Protein AF-A0A2Z2KP41-F1 (afdb_monomer)

InterPro domains:
  IPR029058 Alpha/Beta hydrolase fold [G3DSA:3.40.50.1820] (1-82)
  IPR029058 Alpha/Beta hydrolase fold [SSF53474] (5-82)

Secondary structure (DSSP, 8-state):
---PPPP---GGGGGG--S-EEEEEE--TTSSS-----HHHHHHHHHH-TTEEEEEETT-SS-HHHHSHHHHHHHHHHHHHT--

Structure (mmCIF, N/CA/C/O backbone):
data_AF-A0A2Z2KP41-F1
#
_entry.id   AF-A0A2Z2KP41-F1
#
loop_
_atom_site.group_PDB
_atom_site.id
_atom_site.type_symbol
_atom_site.label_atom_id
_atom_site.label_alt_id
_atom_site.label_comp_id
_atom_site.label_asym_id
_atom_site.label_entity_id
_atom_site.label_seq_id
_atom_site.pdbx_PDB_ins_code
_atom_site.Cartn_x
_atom_site.Cartn_y
_atom_site.Cartn_z
_atom_site.occupancy
_atom_site.B_iso_or_equiv
_atom_site.auth_seq_id
_atom_site.auth_comp_id
_atom_site.auth_asym_id
_atom_site.auth_atom_id
_atom_site.pdbx_PDB_model_num
ATOM 1 N N . MET A 1 1 ? -18.707 -6.393 -32.571 1.00 46.81 1 MET A N 1
ATOM 2 C CA . MET A 1 1 ? -18.334 -5.130 -31.905 1.00 46.81 1 MET A CA 1
ATOM 3 C C . MET A 1 1 ? -18.335 -5.439 -30.427 1.00 46.81 1 MET A C 1
ATOM 5 O O . MET A 1 1 ? -19.315 -6.012 -29.966 1.00 46.81 1 MET A O 1
ATOM 9 N N . GLY A 1 2 ? -17.164 -5.313 -29.804 1.00 53.44 2 GLY A N 1
ATOM 10 C CA . GLY A 1 2 ? -16.856 -5.881 -28.495 1.00 53.44 2 GLY A CA 1
ATOM 11 C C . GLY A 1 2 ? -17.691 -5.248 -27.392 1.00 53.44 2 GLY A C 1
ATOM 12 O O . GLY A 1 2 ? -18.092 -4.096 -27.498 1.00 53.44 2 GLY A O 1
ATOM 13 N N . ASN A 1 3 ? -17.976 -6.034 -26.358 1.00 56.69 3 ASN A N 1
ATOM 14 C CA . ASN A 1 3 ? -18.436 -5.500 -25.085 1.00 56.69 3 ASN A CA 1
ATOM 15 C C . ASN A 1 3 ? -17.214 -4.862 -24.415 1.00 56.69 3 ASN A C 1
ATOM 17 O O . ASN A 1 3 ? -16.545 -5.516 -23.617 1.00 56.69 3 ASN A O 1
ATOM 21 N N . ASP A 1 4 ? -16.862 -3.645 -24.819 1.00 62.22 4 ASP A N 1
ATOM 22 C CA . ASP A 1 4 ? -15.931 -2.825 -24.056 1.00 62.22 4 ASP A CA 1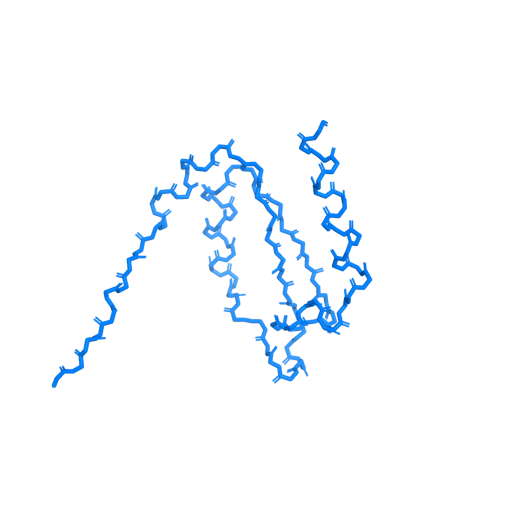
ATOM 23 C C . ASP A 1 4 ? -16.588 -2.562 -22.696 1.00 62.22 4 ASP A C 1
ATOM 25 O O . ASP A 1 4 ? -17.731 -2.110 -22.621 1.00 62.22 4 ASP A O 1
ATOM 29 N N . ALA A 1 5 ? -15.921 -2.976 -21.620 1.00 70.50 5 ALA A N 1
ATOM 30 C CA . ALA A 1 5 ? -16.387 -2.690 -20.274 1.00 70.50 5 ALA A CA 1
ATOM 31 C C . ALA A 1 5 ? -16.303 -1.175 -20.056 1.00 70.50 5 ALA A C 1
ATOM 33 O O . ALA A 1 5 ? -15.240 -0.593 -20.266 1.00 70.50 5 ALA A O 1
ATOM 34 N N . ASP A 1 6 ? -17.406 -0.547 -19.647 1.00 77.50 6 ASP A N 1
ATOM 35 C CA . ASP A 1 6 ? -17.394 0.857 -19.246 1.00 77.50 6 ASP A CA 1
ATOM 36 C C . ASP A 1 6 ? -16.421 1.046 -18.073 1.00 77.50 6 ASP A C 1
ATOM 38 O O . ASP A 1 6 ? -16.569 0.434 -17.009 1.00 77.50 6 ASP A O 1
ATOM 42 N N . GLU A 1 7 ? -15.415 1.895 -18.275 1.00 75.50 7 GLU A N 1
ATOM 43 C CA . GLU A 1 7 ? -14.545 2.357 -17.202 1.00 75.50 7 GLU A CA 1
ATOM 44 C C . GLU A 1 7 ? -15.347 3.308 -16.309 1.00 75.50 7 GLU A C 1
ATOM 46 O O . GLU A 1 7 ? -15.884 4.318 -16.767 1.00 75.50 7 GLU A O 1
ATOM 51 N N . VAL A 1 8 ? -15.456 2.971 -15.025 1.00 79.81 8 VAL A N 1
ATOM 52 C CA . VAL A 1 8 ? -16.131 3.810 -14.033 1.00 79.81 8 VAL A CA 1
ATOM 53 C C . VAL A 1 8 ? -15.077 4.411 -13.117 1.00 79.81 8 VAL A C 1
ATOM 55 O O . VAL A 1 8 ? -14.393 3.687 -12.393 1.00 79.81 8 VAL A O 1
ATOM 58 N N . ASP A 1 9 ? -14.971 5.739 -13.125 1.00 80.81 9 ASP A N 1
ATOM 59 C CA . ASP A 1 9 ? -14.135 6.468 -12.178 1.00 80.81 9 ASP A CA 1
ATOM 60 C C . ASP A 1 9 ? -14.832 6.576 -10.813 1.00 80.81 9 ASP A C 1
ATOM 62 O O . ASP A 1 9 ? -15.976 7.022 -10.695 1.00 80.81 9 ASP A O 1
ATOM 66 N N . PHE A 1 10 ? -14.123 6.163 -9.763 1.00 83.12 10 PHE A N 1
ATOM 67 C CA . PHE A 1 10 ? -14.587 6.253 -8.376 1.00 83.12 10 PHE A CA 1
ATOM 68 C C . PHE A 1 10 ? -13.825 7.310 -7.569 1.00 83.12 10 PHE A C 1
ATOM 70 O O . PHE A 1 10 ? -13.998 7.383 -6.349 1.00 83.12 10 PHE A O 1
ATOM 77 N N . SER A 1 11 ? -13.000 8.138 -8.215 1.00 82.25 11 SER A N 1
ATOM 78 C CA . SER A 1 11 ? -12.089 9.067 -7.541 1.00 82.25 11 SER A CA 1
ATOM 79 C C . SER A 1 11 ? -12.835 10.040 -6.624 1.00 82.25 11 SER A C 1
ATOM 81 O O . SER A 1 11 ? -12.453 10.224 -5.468 1.00 82.25 11 SER A O 1
ATOM 83 N N . GLU A 1 12 ? -13.979 10.573 -7.067 1.00 84.62 12 GLU A N 1
ATOM 84 C CA . GLU A 1 12 ? -14.818 11.479 -6.261 1.00 84.62 12 GLU A CA 1
ATOM 85 C C . GLU A 1 12 ? -15.416 10.816 -5.006 1.00 84.62 12 GLU A C 1
ATOM 87 O O . GLU A 1 12 ? -15.787 11.482 -4.034 1.00 84.62 12 GLU A O 1
ATOM 92 N N . GLN A 1 13 ? -15.526 9.489 -5.007 1.00 87.44 13 GLN A N 1
ATOM 93 C CA . GLN A 1 13 ? -16.151 8.716 -3.935 1.00 87.44 13 GLN A CA 1
ATOM 94 C C . GLN A 1 13 ? -15.135 8.253 -2.889 1.00 87.44 13 GLN A C 1
ATOM 96 O O . GLN A 1 13 ? -15.541 7.853 -1.798 1.00 87.44 13 GLN A O 1
ATOM 101 N N . LEU A 1 14 ? -13.832 8.365 -3.172 1.00 86.62 14 LEU A N 1
ATOM 102 C CA . LEU A 1 14 ? -12.764 7.970 -2.253 1.00 86.62 14 LEU A CA 1
ATOM 103 C C . LEU A 1 14 ? -12.833 8.720 -0.915 1.00 86.62 14 LEU A C 1
ATOM 105 O O . LEU A 1 14 ? -12.613 8.120 0.133 1.00 86.62 14 LEU A O 1
ATOM 109 N N . SER A 1 15 ? -13.253 9.988 -0.937 1.00 87.38 15 SER A N 1
ATOM 110 C CA . SER A 1 15 ? -13.501 10.806 0.265 1.00 87.38 15 SER A CA 1
ATOM 111 C C . SER A 1 15 ? -14.550 10.234 1.214 1.00 87.38 15 SER A C 1
ATOM 113 O O . SER A 1 15 ? -14.530 10.523 2.408 1.00 87.38 15 SER A O 1
ATOM 115 N N . LYS A 1 16 ? -15.440 9.378 0.707 1.00 87.88 16 LYS A N 1
ATOM 116 C CA . LYS A 1 16 ? -16.501 8.731 1.485 1.00 87.88 16 LYS A CA 1
ATOM 117 C C . LYS A 1 16 ? -16.026 7.436 2.153 1.00 87.88 16 LYS A C 1
ATOM 119 O O . LYS A 1 16 ? -16.778 6.852 2.934 1.00 87.88 16 LYS A O 1
AT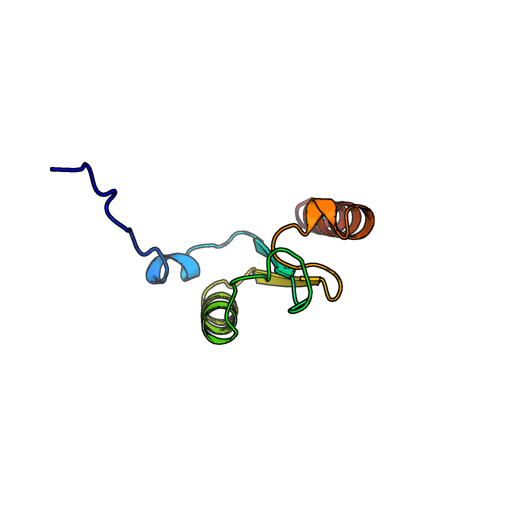OM 124 N N . LEU A 1 17 ? -14.800 6.973 1.881 1.00 86.94 17 LEU A N 1
ATOM 125 C CA . LEU A 1 17 ? -14.202 5.816 2.554 1.00 86.94 17 LEU A CA 1
ATOM 126 C C . LEU A 1 17 ? -13.801 6.195 3.983 1.00 86.94 17 LEU A C 1
ATOM 128 O O . LEU A 1 17 ? -12.671 6.585 4.259 1.00 86.94 17 LEU A O 1
ATOM 132 N N . HIS A 1 18 ? -14.737 6.035 4.916 1.00 85.25 18 HIS A N 1
ATOM 133 C CA . HIS A 1 18 ? -14.497 6.203 6.355 1.00 85.25 18 HIS A CA 1
ATOM 134 C C . HIS A 1 18 ? -13.981 4.913 7.017 1.00 85.25 18 HIS A C 1
ATOM 136 O O . HIS A 1 18 ? -14.195 4.681 8.206 1.00 85.25 18 HIS A O 1
ATOM 142 N N . ILE A 1 19 ? -13.331 4.053 6.234 1.00 87.56 19 ILE A N 1
ATOM 143 C CA . ILE A 1 19 ? -12.704 2.817 6.697 1.00 87.56 19 ILE A CA 1
ATOM 144 C C . ILE A 1 19 ? -11.181 2.964 6.630 1.00 87.56 19 ILE A C 1
ATOM 146 O O . ILE A 1 19 ? -10.678 3.709 5.786 1.00 87.56 19 ILE A O 1
ATOM 150 N N . PRO A 1 20 ? -10.423 2.260 7.482 1.00 89.81 20 PRO A N 1
ATOM 151 C CA . PRO A 1 20 ? -8.977 2.191 7.328 1.00 89.81 20 PRO A CA 1
ATOM 152 C C . PRO A 1 20 ? -8.623 1.510 6.003 1.00 89.81 20 PRO A C 1
ATOM 154 O O . PRO A 1 20 ? -9.176 0.461 5.673 1.00 89.81 20 PRO A O 1
ATOM 157 N N . VAL A 1 21 ? -7.692 2.095 5.252 1.00 92.00 21 VAL A N 1
ATOM 158 C CA . VAL A 1 21 ? -7.243 1.575 3.953 1.00 92.00 21 VAL A CA 1
ATOM 159 C C . VAL A 1 21 ? -5.732 1.402 3.995 1.00 92.00 21 VAL A C 1
ATOM 161 O O . VAL A 1 21 ? -5.011 2.330 4.349 1.00 92.00 21 VAL A O 1
ATOM 164 N N . ALA A 1 22 ? -5.241 0.226 3.615 1.00 92.62 22 ALA A N 1
ATOM 165 C CA . ALA A 1 22 ? -3.820 -0.015 3.391 1.00 92.62 22 ALA A CA 1
ATOM 166 C C . ALA A 1 22 ? -3.555 -0.140 1.888 1.00 92.62 22 ALA A C 1
ATOM 168 O O . ALA A 1 22 ? -4.130 -0.999 1.223 1.00 92.62 22 ALA A O 1
ATOM 169 N N . LEU A 1 23 ? -2.677 0.712 1.364 1.00 91.62 23 LEU A N 1
ATOM 170 C CA . LEU A 1 23 ? -2.195 0.658 -0.012 1.00 91.62 23 LEU A CA 1
ATOM 171 C C . LEU A 1 23 ? -0.760 0.140 -0.020 1.00 91.62 23 LEU A C 1
ATOM 173 O O . LEU A 1 23 ? 0.142 0.791 0.508 1.00 91.62 23 LEU A O 1
ATOM 177 N N . PHE A 1 24 ? -0.555 -1.009 -0.653 1.00 91.62 24 PHE A N 1
ATOM 178 C CA . PHE A 1 24 ? 0.763 -1.604 -0.841 1.00 91.62 24 PHE A CA 1
ATOM 179 C C . PHE A 1 24 ? 1.330 -1.158 -2.191 1.00 91.62 24 PHE A C 1
ATOM 181 O O . PHE A 1 24 ? 0.745 -1.444 -3.233 1.00 91.62 24 PHE A O 1
ATOM 188 N N . ALA A 1 25 ? 2.450 -0.437 -2.172 1.00 90.19 25 ALA A N 1
ATOM 189 C CA . ALA A 1 25 ? 3.062 0.140 -3.364 1.00 90.19 25 ALA A CA 1
ATOM 190 C C . ALA A 1 25 ? 4.488 -0.388 -3.559 1.00 90.19 25 ALA A C 1
ATOM 192 O O . ALA A 1 25 ? 5.382 -0.095 -2.765 1.00 90.19 25 ALA A O 1
ATOM 193 N N . GLY A 1 26 ? 4.712 -1.136 -4.639 1.00 90.00 26 GLY A N 1
ATOM 194 C CA . GLY A 1 26 ? 6.053 -1.504 -5.081 1.00 90.00 26 GLY A CA 1
ATOM 195 C C . GLY A 1 26 ? 6.803 -0.291 -5.624 1.00 90.00 26 GLY A C 1
ATOM 196 O O . GLY A 1 26 ? 6.228 0.522 -6.348 1.00 90.00 26 GLY A O 1
ATOM 197 N N . ARG A 1 27 ? 8.078 -0.146 -5.269 1.00 87.06 27 ARG A N 1
ATOM 198 C CA . ARG A 1 27 ? 8.966 0.941 -5.720 1.00 87.06 27 ARG A CA 1
ATOM 199 C C . ARG A 1 27 ? 10.181 0.436 -6.490 1.00 87.06 27 ARG A C 1
ATOM 201 O O . ARG A 1 27 ? 11.011 1.235 -6.917 1.00 87.06 27 ARG A O 1
ATOM 208 N N . ASN A 1 28 ? 10.271 -0.871 -6.722 1.00 84.94 28 ASN A N 1
ATOM 209 C CA . ASN A 1 28 ? 11.349 -1.445 -7.504 1.00 84.94 28 ASN A CA 1
ATOM 210 C C . ASN A 1 28 ? 11.067 -1.308 -9.008 1.00 84.94 28 ASN A C 1
ATOM 212 O O . ASN A 1 28 ? 10.400 -2.147 -9.614 1.00 84.94 28 ASN A O 1
ATOM 216 N N . ALA A 1 29 ? 11.616 -0.262 -9.626 1.00 77.56 29 ALA A N 1
ATOM 217 C CA . ALA A 1 29 ? 11.549 -0.060 -11.076 1.00 77.56 29 ALA A CA 1
ATOM 218 C C . ALA A 1 29 ? 12.320 -1.128 -11.880 1.00 77.56 29 ALA A C 1
ATOM 220 O O . ALA A 1 29 ? 12.100 -1.263 -13.080 1.00 77.56 29 ALA A O 1
ATOM 221 N N . ALA A 1 30 ? 13.213 -1.887 -11.232 1.00 80.12 30 ALA A N 1
ATOM 222 C CA . ALA A 1 30 ? 13.962 -2.985 -11.843 1.0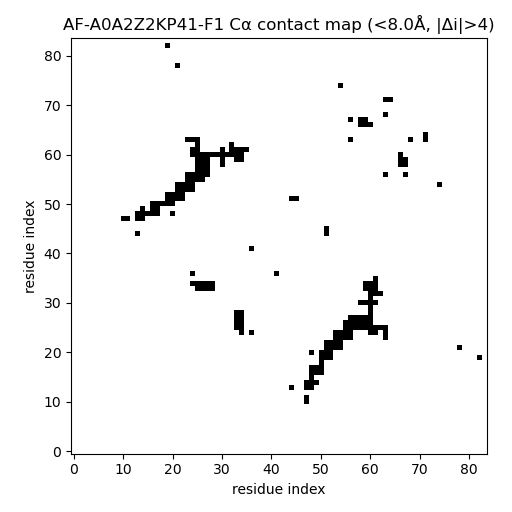0 80.12 30 ALA A CA 1
ATOM 223 C C . ALA A 1 30 ? 13.274 -4.356 -11.680 1.00 80.12 30 ALA A C 1
ATOM 225 O O . ALA A 1 30 ? 13.815 -5.368 -12.132 1.00 80.12 30 ALA A O 1
ATOM 226 N N . ALA A 1 31 ? 12.104 -4.411 -11.034 1.00 78.75 31 ALA A N 1
ATOM 227 C CA . ALA A 1 31 ? 11.313 -5.630 -10.925 1.00 78.75 31 ALA A CA 1
ATOM 228 C C . ALA A 1 31 ? 10.845 -6.118 -12.303 1.00 78.75 31 ALA A C 1
ATOM 230 O O . ALA A 1 31 ? 10.689 -5.338 -13.244 1.00 78.75 31 ALA A O 1
ATOM 231 N N . LYS A 1 32 ? 10.562 -7.424 -12.417 1.00 74.50 32 LYS A N 1
ATOM 232 C CA . LYS A 1 32 ? 10.066 -8.024 -13.673 1.00 74.50 32 LYS A CA 1
ATOM 233 C C . LYS A 1 32 ? 8.788 -7.357 -14.176 1.00 74.50 32 LYS A C 1
ATOM 235 O O . LYS A 1 32 ? 8.571 -7.286 -15.381 1.00 74.50 32 LYS A O 1
ATOM 240 N N . ILE A 1 33 ? 7.949 -6.917 -13.246 1.00 78.62 33 ILE A N 1
ATOM 241 C CA . ILE A 1 33 ? 6.743 -6.151 -13.520 1.00 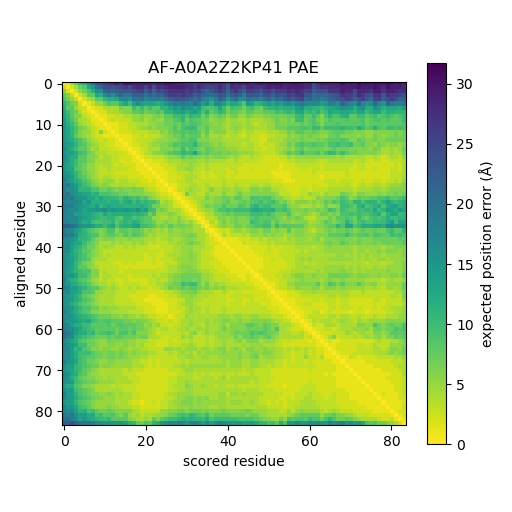78.62 33 ILE A CA 1
ATOM 242 C C . ILE A 1 33 ? 6.815 -4.941 -12.590 1.00 78.62 33 ILE A C 1
ATOM 244 O O . ILE A 1 33 ? 6.658 -5.127 -11.383 1.00 78.62 33 ILE A O 1
ATOM 248 N N . PRO A 1 34 ? 7.114 -3.733 -13.090 1.00 77.25 34 PRO A N 1
ATOM 249 C CA . PRO A 1 34 ? 7.154 -2.545 -12.251 1.00 77.25 34 PRO A CA 1
ATOM 250 C C . PRO A 1 34 ? 5.756 -2.234 -11.709 1.00 77.25 34 PRO A C 1
ATOM 252 O O . PRO A 1 34 ? 4.740 -2.605 -12.294 1.00 77.25 34 PRO A O 1
ATOM 255 N N . SER A 1 35 ? 5.704 -1.561 -10.565 1.00 79.81 35 SER A N 1
ATOM 256 C CA . SER A 1 35 ? 4.438 -1.070 -10.028 1.00 79.81 35 SER A CA 1
ATOM 257 C C . SER A 1 35 ? 3.964 0.124 -10.858 1.00 79.81 35 SER A C 1
ATOM 259 O O . SER A 1 35 ? 4.718 1.075 -11.044 1.00 79.81 35 SER A O 1
ATOM 261 N N . ASP A 1 36 ? 2.720 0.083 -11.330 1.00 78.19 36 ASP A N 1
ATOM 262 C CA . ASP A 1 36 ? 2.141 1.113 -12.208 1.00 78.19 36 ASP A CA 1
ATOM 263 C C . ASP A 1 36 ? 1.613 2.342 -11.438 1.00 78.19 36 ASP A C 1
ATOM 265 O O . ASP A 1 36 ? 1.086 3.295 -12.008 1.00 78.19 36 ASP A O 1
ATOM 269 N N . ILE A 1 37 ? 1.748 2.351 -10.105 1.00 80.81 37 ILE A N 1
ATOM 270 C CA . ILE A 1 37 ? 1.228 3.447 -9.289 1.00 80.81 37 ILE A CA 1
ATOM 271 C C . ILE A 1 37 ? 2.115 4.695 -9.382 1.00 80.81 37 ILE A C 1
ATOM 273 O O . ILE A 1 37 ? 3.148 4.831 -8.718 1.00 80.81 37 ILE A O 1
ATOM 277 N N . SER A 1 38 ? 1.665 5.634 -10.207 1.00 81.62 38 SER A N 1
ATOM 278 C CA . SER A 1 38 ? 2.305 6.935 -10.390 1.00 81.62 38 SER A CA 1
ATOM 279 C C . SER A 1 38 ? 2.248 7.785 -9.115 1.00 81.62 38 SER A C 1
ATOM 281 O O . SER A 1 38 ? 1.349 7.644 -8.280 1.00 81.62 38 SER A O 1
ATOM 283 N N . GLU A 1 39 ? 3.201 8.708 -8.960 1.00 82.25 39 GLU A N 1
ATOM 284 C CA . GLU A 1 39 ? 3.213 9.640 -7.822 1.00 82.25 39 GLU A CA 1
ATOM 285 C C . GLU A 1 39 ? 1.966 10.535 -7.790 1.00 82.25 39 GLU A C 1
ATOM 287 O O . GLU A 1 39 ? 1.447 10.822 -6.712 1.00 82.25 39 GLU A O 1
ATOM 292 N N . GLU A 1 40 ? 1.443 10.912 -8.959 1.00 84.62 40 GLU A N 1
ATOM 293 C CA . GLU A 1 40 ? 0.205 11.688 -9.085 1.00 84.62 40 GLU A CA 1
ATOM 294 C C . GLU A 1 40 ? -1.006 10.920 -8.539 1.00 84.62 40 GLU A C 1
ATOM 296 O O . GLU A 1 40 ? -1.745 11.440 -7.703 1.00 84.62 40 GLU A O 1
ATOM 301 N N . THR A 1 41 ? -1.157 9.647 -8.915 1.00 85.25 41 THR A N 1
ATOM 302 C CA . THR A 1 41 ? -2.212 8.761 -8.396 1.00 85.25 41 THR A CA 1
ATOM 303 C C . THR A 1 41 ? -2.085 8.569 -6.887 1.00 85.25 41 THR A C 1
ATOM 305 O O . THR A 1 41 ? -3.066 8.655 -6.148 1.00 85.25 41 THR A O 1
ATOM 308 N N . LEU A 1 42 ? -0.859 8.365 -6.398 1.00 86.62 42 LEU A N 1
ATOM 309 C CA . LEU A 1 42 ? -0.594 8.221 -4.970 1.00 86.62 42 LEU A CA 1
ATOM 310 C C . LEU A 1 42 ? -0.982 9.484 -4.191 1.00 86.62 42 LEU A C 1
ATOM 312 O O . LEU A 1 42 ? -1.508 9.392 -3.080 1.00 86.62 42 LEU A O 1
ATOM 316 N N . LYS A 1 43 ? -0.715 10.662 -4.762 1.00 88.56 43 LYS A N 1
ATOM 317 C CA . LYS A 1 43 ? -1.092 11.946 -4.174 1.00 88.56 43 LYS A CA 1
ATOM 318 C C . LYS A 1 43 ? -2.612 12.078 -4.086 1.00 88.56 43 LYS A C 1
ATOM 320 O O . LYS A 1 43 ? -3.110 12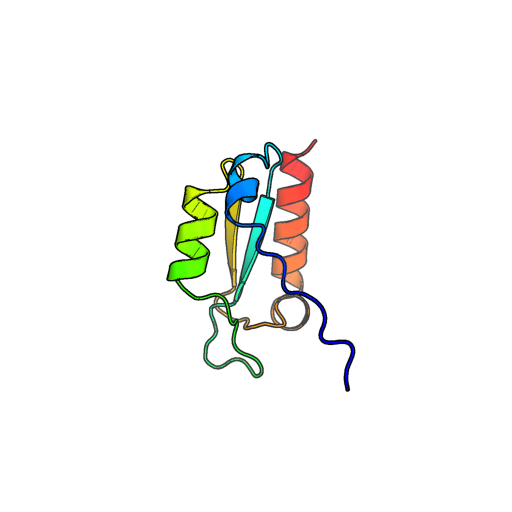.376 -3.004 1.00 88.56 43 LYS A O 1
ATOM 325 N N . ILE A 1 44 ? -3.336 11.747 -5.158 1.00 87.19 44 ILE A N 1
ATOM 326 C CA . ILE A 1 44 ? -4.807 11.752 -5.171 1.00 87.19 44 ILE A CA 1
ATOM 327 C C . ILE A 1 44 ? -5.359 10.860 -4.055 1.00 87.19 44 ILE A C 1
ATOM 329 O O . ILE A 1 44 ? -6.234 11.291 -3.306 1.00 87.19 44 ILE A O 1
ATOM 333 N N . TYR A 1 45 ? -4.822 9.651 -3.882 1.00 89.44 45 TYR A N 1
ATOM 334 C CA . TYR A 1 45 ? -5.264 8.743 -2.820 1.00 89.44 45 TYR A CA 1
ATOM 335 C C . TYR A 1 45 ? -4.966 9.285 -1.423 1.00 89.44 45 TYR A C 1
ATOM 337 O O . TYR A 1 45 ? -5.831 9.211 -0.553 1.00 89.44 45 TYR A O 1
ATOM 345 N N . LYS A 1 46 ? -3.782 9.866 -1.203 1.00 87.94 46 LYS A N 1
ATOM 346 C CA . LYS A 1 46 ? -3.418 10.484 0.084 1.00 87.94 46 LYS A CA 1
ATOM 347 C C . LYS A 1 46 ? -4.306 11.673 0.442 1.00 87.94 46 LYS A C 1
ATOM 349 O O . LYS A 1 46 ? -4.613 11.850 1.614 1.00 87.94 46 LYS A O 1
ATOM 354 N N . GLU A 1 47 ? -4.700 12.478 -0.541 1.00 89.50 47 GLU A N 1
ATOM 355 C CA . GLU A 1 47 ? -5.576 13.635 -0.321 1.00 89.50 47 GLU A CA 1
ATOM 356 C C . GLU A 1 47 ? -7.049 13.228 -0.188 1.00 89.50 47 GLU A C 1
ATOM 358 O O . GLU A 1 47 ? -7.797 13.861 0.555 1.00 89.50 47 GLU A O 1
ATOM 363 N N . SER A 1 48 ? -7.461 12.160 -0.874 1.00 89.69 48 SER A N 1
ATOM 364 C CA . SER A 1 48 ? -8.868 11.761 -0.953 1.00 89.69 48 SER A CA 1
ATOM 365 C C . SER A 1 48 ? -9.275 10.721 0.084 1.00 89.69 48 SER A C 1
ATOM 367 O O . SER A 1 48 ? -10.445 10.674 0.424 1.00 89.69 48 SER A O 1
ATOM 369 N N . ILE A 1 49 ? -8.375 9.874 0.591 1.00 91.19 49 ILE A N 1
ATOM 370 C CA . ILE A 1 49 ? -8.733 8.774 1.499 1.00 91.19 49 ILE A CA 1
ATOM 371 C C . ILE A 1 49 ? -8.263 9.117 2.925 1.00 91.19 49 ILE A C 1
ATOM 373 O O . ILE A 1 49 ? -7.075 8.989 3.228 1.00 91.19 49 ILE A O 1
ATOM 377 N N . PRO A 1 50 ? -9.169 9.505 3.842 1.00 85.75 50 PRO A N 1
ATOM 378 C CA . PRO A 1 50 ? -8.791 9.984 5.176 1.00 85.75 50 PRO A CA 1
ATOM 379 C C . PRO A 1 50 ? -8.124 8.912 6.054 1.00 85.75 50 PRO A C 1
ATOM 381 O O . PRO A 1 50 ? -7.325 9.236 6.928 1.00 85.75 50 PRO A O 1
ATOM 384 N N . GLY A 1 51 ? -8.444 7.634 5.832 1.00 85.88 51 GLY A N 1
ATOM 385 C CA . GLY A 1 51 ? -7.895 6.493 6.570 1.00 85.88 51 GLY A CA 1
ATOM 386 C C . GLY A 1 51 ? -6.722 5.794 5.882 1.00 85.88 51 GLY A C 1
ATOM 387 O O . GLY A 1 51 ? -6.455 4.633 6.202 1.00 85.88 51 GLY A O 1
ATOM 388 N N . LEU A 1 52 ? -6.074 6.434 4.903 1.00 92.00 52 LEU A N 1
ATOM 389 C CA . LEU A 1 52 ? -5.054 5.784 4.085 1.00 92.00 52 LEU A CA 1
ATOM 390 C C . LEU A 1 52 ? -3.721 5.633 4.815 1.00 92.00 52 LEU A C 1
ATOM 392 O O . LEU A 1 52 ? -3.108 6.600 5.261 1.00 92.00 52 LEU A O 1
ATOM 396 N N . ASN A 1 53 ? -3.214 4.408 4.806 1.00 91.31 53 ASN A N 1
ATOM 397 C CA . ASN A 1 53 ? -1.836 4.080 5.104 1.00 91.31 53 ASN A CA 1
ATOM 398 C C . ASN A 1 53 ? -1.166 3.570 3.826 1.00 91.31 53 ASN A C 1
ATOM 400 O O . ASN A 1 53 ? -1.644 2.612 3.220 1.00 91.31 53 ASN A O 1
ATOM 404 N N . VAL A 1 54 ? -0.062 4.192 3.420 1.00 90.81 54 VAL A N 1
ATOM 405 C CA . VAL A 1 54 ? 0.732 3.746 2.268 1.00 90.81 54 VAL A CA 1
ATOM 406 C C . VAL A 1 54 ? 1.943 2.980 2.778 1.00 90.81 54 VAL A C 1
ATOM 408 O O . VAL A 1 54 ? 2.727 3.515 3.558 1.00 90.81 54 VAL A O 1
ATOM 411 N N . ILE A 1 55 ? 2.097 1.742 2.322 1.00 91.19 55 ILE A N 1
ATOM 412 C CA . ILE A 1 55 ? 3.204 0.863 2.675 1.00 91.19 55 ILE A CA 1
ATOM 413 C C . ILE A 1 55 ? 4.042 0.637 1.423 1.00 91.19 55 ILE A C 1
ATOM 415 O O . ILE A 1 55 ? 3.566 0.081 0.432 1.00 91.19 55 ILE A O 1
ATOM 419 N N . GLU A 1 56 ? 5.302 1.054 1.475 1.00 90.94 56 GLU A N 1
ATOM 420 C CA . GLU A 1 56 ? 6.200 0.983 0.327 1.00 90.94 56 GLU A CA 1
ATOM 421 C C . GLU A 1 56 ? 7.108 -0.252 0.379 1.00 90.94 56 GLU A C 1
ATOM 423 O O . GLU A 1 56 ? 7.746 -0.569 1.391 1.00 90.94 56 GLU A O 1
ATOM 428 N N . PHE A 1 57 ? 7.189 -0.940 -0.754 1.00 90.12 57 PHE A N 1
ATOM 429 C CA . PHE A 1 57 ? 7.989 -2.138 -0.976 1.00 90.12 57 PHE A CA 1
ATOM 430 C C . PHE A 1 57 ? 9.134 -1.796 -1.919 1.00 90.12 57 PHE A C 1
ATOM 432 O O . PHE A 1 57 ? 8.969 -1.742 -3.133 1.00 90.12 57 PHE A O 1
ATOM 439 N N . GLN A 1 58 ? 10.297 -1.500 -1.341 1.00 88.19 58 GLN A N 1
ATOM 440 C CA . GLN A 1 58 ? 11.458 -1.006 -2.086 1.00 88.19 58 GLN A CA 1
ATOM 441 C C . GLN A 1 58 ? 12.085 -2.075 -2.988 1.00 88.19 58 GLN A C 1
ATOM 443 O O . GLN A 1 58 ? 12.741 -1.727 -3.964 1.00 88.19 58 GLN A O 1
ATOM 448 N N . ASN A 1 59 ? 11.864 -3.362 -2.693 1.00 84.19 59 ASN A N 1
ATOM 449 C CA . ASN A 1 59 ? 12.432 -4.469 -3.461 1.00 84.19 59 ASN A CA 1
ATOM 450 C C . ASN A 1 59 ? 11.402 -5.148 -4.374 1.00 84.19 59 ASN A C 1
ATOM 452 O O . ASN A 1 59 ? 11.780 -6.018 -5.155 1.00 84.19 59 ASN A O 1
ATOM 456 N N . SER A 1 60 ? 10.138 -4.716 -4.331 1.00 8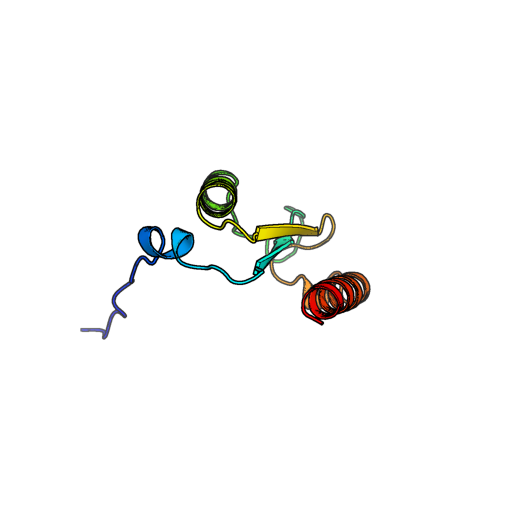5.81 60 SER A N 1
ATOM 457 C CA . SER A 1 60 ? 9.049 -5.291 -5.123 1.00 85.81 60 SER A CA 1
ATOM 458 C C . SER A 1 60 ? 8.508 -4.319 -6.164 1.00 85.81 60 SER A C 1
ATOM 460 O O . SER A 1 60 ? 8.488 -3.101 -5.959 1.00 85.81 60 SER A O 1
ATOM 462 N N . GLY A 1 61 ? 8.048 -4.869 -7.279 1.00 85.62 61 GLY A N 1
ATOM 463 C CA . GLY A 1 61 ? 7.244 -4.179 -8.274 1.00 85.62 61 GLY A CA 1
ATOM 464 C C . GLY A 1 61 ? 5.761 -4.469 -8.055 1.00 85.62 61 GLY A C 1
ATOM 465 O O . GLY A 1 61 ? 5.227 -4.260 -6.970 1.00 85.62 61 GLY A O 1
ATOM 466 N N . HIS A 1 62 ? 5.080 -4.940 -9.093 1.00 85.81 62 HIS A N 1
ATOM 467 C CA . HIS A 1 62 ? 3.659 -5.278 -9.049 1.00 85.81 62 HIS A CA 1
ATOM 468 C C . HIS A 1 62 ? 3.375 -6.542 -8.221 1.00 85.81 62 HIS A C 1
ATOM 470 O O . HIS A 1 62 ? 2.334 -6.639 -7.574 1.00 85.81 62 HIS A O 1
ATOM 476 N N . MET A 1 63 ? 4.299 -7.509 -8.201 1.00 87.06 63 MET A N 1
ATOM 477 C CA . MET A 1 63 ? 4.099 -8.803 -7.538 1.00 87.06 63 MET A CA 1
ATOM 478 C C . MET A 1 63 ? 4.623 -8.804 -6.099 1.00 87.06 63 MET A C 1
ATOM 480 O O . MET A 1 63 ? 5.330 -9.716 -5.681 1.00 87.06 63 MET A O 1
ATOM 484 N N . ILE A 1 64 ? 4.218 -7.799 -5.317 1.00 89.56 64 ILE A N 1
ATOM 485 C CA . ILE A 1 64 ? 4.615 -7.627 -3.910 1.00 89.56 64 ILE A CA 1
ATOM 486 C C . ILE A 1 64 ? 4.491 -8.918 -3.075 1.00 89.56 64 ILE A C 1
ATOM 488 O O . ILE A 1 64 ? 5.440 -9.233 -2.354 1.00 89.56 64 ILE A O 1
ATOM 492 N N . PRO A 1 65 ? 3.390 -9.700 -3.153 1.00 88.62 65 PRO A N 1
ATOM 493 C CA . PRO A 1 65 ? 3.263 -10.918 -2.350 1.00 88.62 65 PRO A CA 1
ATOM 494 C C . PRO A 1 65 ? 4.270 -12.017 -2.719 1.00 88.62 65 PRO A C 1
ATOM 496 O O . PRO A 1 65 ? 4.581 -12.845 -1.869 1.00 88.62 65 PRO A O 1
ATOM 499 N N . ASP A 1 66 ? 4.761 -12.029 -3.961 1.00 87.38 66 ASP A N 1
ATOM 500 C CA . ASP A 1 66 ? 5.712 -13.019 -4.485 1.00 87.38 66 ASP A CA 1
ATOM 501 C C . ASP A 1 66 ? 7.168 -12.582 -4.225 1.00 87.38 66 ASP A C 1
ATOM 503 O O . ASP A 1 66 ? 8.036 -13.400 -3.930 1.00 87.38 66 ASP A O 1
ATOM 507 N N . GLU A 1 67 ? 7.430 -11.273 -4.288 1.00 85.69 67 GLU A N 1
ATOM 508 C CA 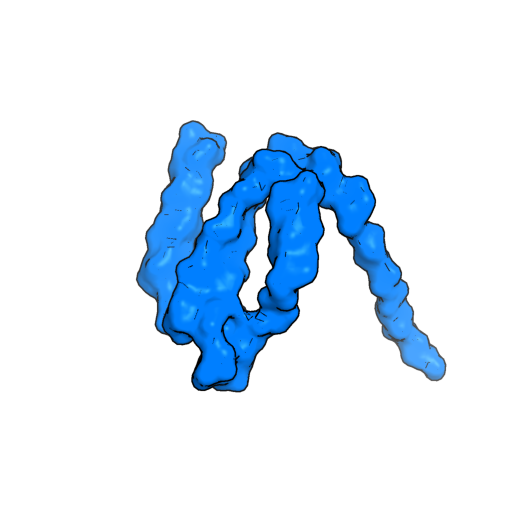. GLU A 1 67 ? 8.769 -10.681 -4.176 1.00 85.69 67 GLU A CA 1
ATOM 509 C C . GLU A 1 67 ? 9.190 -10.400 -2.720 1.00 85.69 67 GLU A C 1
ATOM 511 O O . GLU A 1 67 ? 10.336 -10.647 -2.346 1.00 85.69 67 GLU A O 1
ATOM 516 N N . GLU A 1 68 ? 8.274 -9.925 -1.869 1.00 87.81 68 GLU A N 1
ATOM 517 C CA . GLU A 1 68 ? 8.521 -9.595 -0.455 1.00 87.81 68 GLU A CA 1
ATOM 518 C C . GLU A 1 68 ? 7.453 -10.230 0.457 1.00 87.81 68 GLU A C 1
ATOM 520 O O . GLU A 1 68 ? 6.862 -9.577 1.323 1.00 87.81 68 GLU A O 1
ATOM 525 N N . GLN A 1 69 ? 7.225 -11.537 0.287 1.00 92.25 69 GLN A N 1
ATOM 526 C CA . GLN A 1 69 ? 6.170 -12.292 0.975 1.00 92.25 69 GLN A CA 1
ATOM 527 C C . GLN A 1 69 ? 6.147 -12.082 2.498 1.00 92.25 69 GLN A C 1
ATOM 529 O O . GLN A 1 69 ? 5.088 -11.838 3.075 1.00 92.25 69 GLN A O 1
ATOM 534 N N . GLN A 1 70 ? 7.302 -12.181 3.165 1.00 92.81 70 GLN A N 1
ATOM 535 C CA . GLN A 1 70 ? 7.372 -12.079 4.625 1.00 92.81 70 GLN A CA 1
ATOM 536 C C . GLN A 1 70 ? 6.903 -10.703 5.110 1.00 92.81 70 GLN A C 1
ATOM 538 O O . GLN A 1 70 ? 6.006 -10.615 5.947 1.00 92.81 70 GLN A O 1
ATOM 543 N N . LYS A 1 71 ? 7.442 -9.637 4.513 1.00 92.00 71 LYS A N 1
ATOM 544 C CA . LYS A 1 71 ? 7.056 -8.260 4.826 1.00 92.00 71 LYS A CA 1
ATOM 545 C C . LYS A 1 71 ? 5.584 -8.007 4.503 1.00 92.00 71 LYS A C 1
ATOM 547 O O . LYS A 1 71 ? 4.894 -7.360 5.281 1.00 92.00 71 LYS A O 1
ATOM 552 N N . TYR A 1 72 ? 5.082 -8.544 3.391 1.00 92.94 72 TYR A N 1
ATOM 553 C CA . TYR A 1 72 ? 3.667 -8.445 3.038 1.00 92.94 72 TYR A CA 1
ATOM 554 C C . TYR A 1 72 ? 2.765 -9.052 4.126 1.00 92.94 72 TYR A C 1
ATOM 556 O O . TYR A 1 72 ? 1.819 -8.404 4.575 1.00 92.94 72 TYR A O 1
ATOM 564 N N . ILE A 1 73 ? 3.088 -10.257 4.609 1.00 94.25 73 ILE A N 1
ATOM 565 C CA . ILE A 1 73 ? 2.345 -10.920 5.694 1.00 94.25 73 ILE A CA 1
ATOM 566 C C . ILE A 1 73 ? 2.402 -10.096 6.988 1.00 94.25 73 ILE A C 1
ATOM 568 O O . ILE A 1 73 ? 1.378 -9.934 7.657 1.00 94.25 73 ILE A O 1
ATOM 572 N N . GLU A 1 74 ? 3.573 -9.566 7.345 1.00 94.94 74 GLU A N 1
ATOM 573 C CA . GLU A 1 74 ? 3.743 -8.737 8.543 1.00 94.94 74 GLU A CA 1
ATOM 574 C C . GLU A 1 74 ? 2.891 -7.465 8.485 1.00 94.94 74 GLU A C 1
ATOM 576 O O . GLU A 1 74 ? 2.159 -7.171 9.432 1.00 94.94 74 GLU A O 1
ATOM 581 N N . GLU A 1 75 ? 2.912 -6.752 7.359 1.00 94.00 75 GLU A N 1
ATOM 582 C CA . GLU A 1 75 ? 2.157 -5.510 7.174 1.00 94.00 75 GLU A CA 1
ATOM 583 C C . GLU A 1 75 ? 0.640 -5.751 7.165 1.00 94.00 75 GLU A C 1
ATOM 585 O O . GLU A 1 75 ? -0.110 -4.976 7.765 1.00 94.00 75 GLU A O 1
ATOM 590 N N . ILE A 1 76 ? 0.177 -6.864 6.583 1.00 92.69 76 ILE A N 1
ATOM 591 C CA . ILE A 1 76 ? -1.222 -7.307 6.700 1.00 92.69 76 ILE A CA 1
ATOM 592 C C . ILE A 1 76 ? -1.577 -7.576 8.166 1.00 92.69 76 ILE A C 1
ATOM 594 O O . ILE A 1 76 ? -2.610 -7.111 8.649 1.00 92.69 76 ILE A O 1
ATOM 598 N N . GLY A 1 77 ? -0.721 -8.284 8.906 1.00 93.62 77 GLY A N 1
ATOM 599 C CA . GLY A 1 77 ? -0.934 -8.556 10.327 1.00 93.62 77 GLY A CA 1
ATOM 600 C C . GLY A 1 77 ? -1.006 -7.280 11.172 1.00 93.62 77 GLY A C 1
ATOM 601 O O . GLY A 1 77 ? -1.867 -7.161 12.046 1.00 93.62 77 GLY A O 1
ATOM 602 N N . LEU A 1 78 ? -0.137 -6.304 10.901 1.00 92.25 78 LEU A N 1
ATOM 603 C CA . LEU A 1 78 ? -0.158 -4.990 11.549 1.00 92.25 78 LEU A CA 1
ATOM 604 C C . LEU A 1 78 ? -1.418 -4.198 11.198 1.00 92.25 78 LEU A C 1
ATOM 606 O O . LEU A 1 78 ? -1.987 -3.550 12.076 1.00 92.25 78 LEU A O 1
ATOM 610 N N . PHE A 1 79 ? -1.870 -4.259 9.947 1.00 92.38 79 PHE A N 1
ATOM 611 C CA . PHE A 1 79 ? -3.113 -3.626 9.523 1.00 92.38 79 PHE A CA 1
ATOM 612 C C . PHE A 1 79 ? -4.323 -4.228 10.242 1.00 92.38 79 PHE A C 1
ATOM 614 O O . PHE A 1 79 ? -5.098 -3.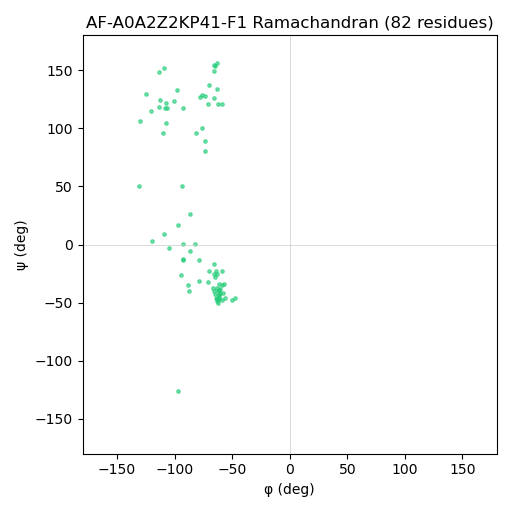486 10.839 1.00 92.38 79 PHE A O 1
ATOM 621 N N . LEU A 1 80 ? -4.442 -5.559 10.283 1.00 90.56 80 LEU A N 1
ATOM 622 C CA . LEU A 1 80 ? -5.544 -6.240 10.972 1.00 90.56 80 LEU A CA 1
ATOM 623 C C . LEU A 1 80 ? -5.584 -5.912 12.470 1.00 90.56 80 LEU A C 1
ATOM 625 O O . LEU A 1 80 ? -6.661 -5.696 13.015 1.00 90.56 80 LEU A O 1
ATOM 629 N N . LYS A 1 81 ? -4.427 -5.796 13.135 1.00 90.19 81 LYS A N 1
ATOM 630 C CA . LYS A 1 81 ? -4.357 -5.380 14.548 1.00 90.19 81 LYS A CA 1
ATOM 631 C C . LYS A 1 81 ? -4.873 -3.963 14.804 1.00 90.19 81 LYS A C 1
ATOM 633 O O . LYS A 1 81 ? -5.279 -3.685 15.921 1.00 90.19 81 LYS A O 1
ATOM 638 N N . LYS A 1 82 ? -4.839 -3.066 13.813 1.00 83.06 82 LYS A N 1
ATOM 639 C CA . LYS A 1 82 ? -5.380 -1.700 13.940 1.00 83.06 82 LYS A CA 1
ATOM 640 C C . LYS A 1 82 ? -6.906 -1.650 13.811 1.00 83.06 82 LYS A C 1
ATOM 642 O O . LYS A 1 82 ? -7.489 -0.609 14.094 1.00 83.06 82 LYS A O 1
ATOM 647 N N . LEU A 1 83 ? -7.530 -2.733 13.344 1.00 80.62 83 LEU A N 1
ATOM 648 C CA . LEU A 1 83 ? -8.980 -2.842 13.166 1.00 80.62 83 LEU A CA 1
ATOM 649 C C . LEU A 1 83 ? -9.699 -3.446 14.382 1.00 80.62 83 LEU A C 1
ATOM 651 O O . LEU A 1 83 ? -10.928 -3.408 14.415 1.00 80.62 83 LEU A O 1
ATOM 655 N N . VAL A 1 84 ? -8.952 -4.037 15.324 1.00 64.00 84 VAL A N 1
ATOM 656 C CA . VAL A 1 84 ? -9.458 -4.763 16.505 1.00 64.00 84 VAL A CA 1
ATOM 657 C C . VAL A 1 84 ? -9.332 -3.914 17.761 1.00 64.00 84 VAL A C 1
ATOM 659 O O . VAL A 1 84 ? -8.279 -3.260 17.922 1.00 64.00 84 VAL A O 1
#

Radius of gyration: 14.97 Å; Cα contacts (8 Å, |Δi|>4): 106; chains: 1; bounding box: 32×27×48 Å

Solvent-accessible surface area (backbone atoms only — not comparable to full-atom values): 5078 Å² total; per-residue (Å²): 133,78,88,73,77,83,85,78,87,57,72,88,52,35,60,71,41,90,50,81,40,80,46,81,40,32,62,14,77,84,33,98,47,48,39,85,79,44,70,68,59,52,48,52,45,62,75,32,26,86,38,61,43,80,45,77,34,70,81,11,11,59,54,36,68,79,65,39,37,69,61,47,53,50,53,51,52,55,52,55,58,73,75,106

Nearest PDB structures (foldseek):
  3wmr-assembly3_C  TM=9.343E-01  e=3.346E-03  Streptomyces halstedii
  7a6g-assembly1_A  TM=9.050E-01  e=4.108E-03  Pseudomonas syringae pv. tomato
  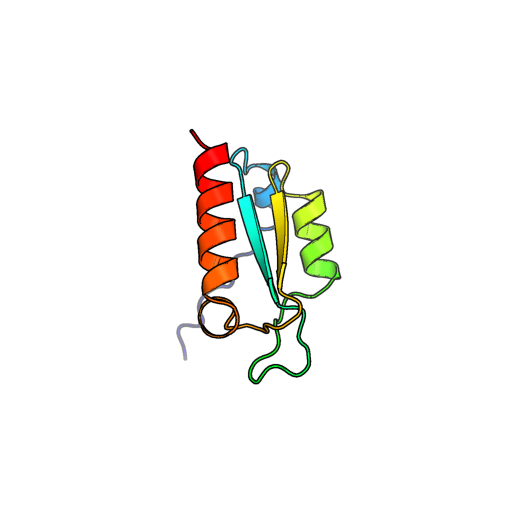1j1i-assembly1_A-2  TM=8.620E-01  e=8.304E-02  Janthinobacterium
  1iuo-assembly1_A  TM=8.466E-01  e=1.340E-01  Pseudomonas fluorescens
  3bdi-assembly1_A  TM=8.935E-01  e=1.885E-01  Thermoplasma acidophilum DSM 1728

Foldseek 3Di:
DDPDPDDDDCLQVLLVPPDADEAEAEPAPVAPAAAPCDPVNVVSNPVRHPNYDYHYDDQDGPPCCVRVVVVVVVVVVVSVVVVD

Organism: NCBI:txid414771

pLDDT: mean 84.86, std 8.87, range [46.81, 94.94]

Sequence (84 aa):
MGNDADEVDFSEQLSKLHIPVALFAGRNAAAKIPSDISEETLKIYKESIPGLNVIEFQNSGHMIPDEEQQKYIEEIGLFLKKLV

Mean predicted aligned error: 6.53 Å